Protein AF-A0A949YRK3-F1 (afdb_monomer_lite)

Radius of gyration: 33.71 Å; chains: 1; bounding box: 75×40×98 Å

Structure (mmCIF, N/CA/C/O backbone):
data_AF-A0A949YRK3-F1
#
_entry.id   AF-A0A949YRK3-F1
#
loop_
_atom_site.group_PDB
_atom_site.id
_atom_site.type_symbol
_atom_site.label_atom_id
_atom_site.label_alt_id
_atom_site.label_comp_id
_atom_site.label_asym_id
_atom_site.label_entity_id
_atom_site.label_seq_id
_atom_site.pdbx_PDB_ins_code
_atom_site.Cartn_x
_atom_site.Cartn_y
_atom_site.Cartn_z
_atom_site.occupancy
_atom_site.B_iso_or_equiv
_atom_site.auth_seq_id
_atom_site.auth_comp_id
_atom_site.auth_asym_id
_atom_site.auth_atom_id
_atom_site.pdbx_PDB_model_num
ATOM 1 N N . MET A 1 1 ? 53.673 25.428 42.072 1.00 40.00 1 MET A N 1
ATOM 2 C CA . MET A 1 1 ? 52.576 26.001 41.260 1.00 40.00 1 MET A CA 1
ATOM 3 C C . MET A 1 1 ? 51.414 25.016 41.237 1.00 40.00 1 MET A C 1
ATOM 5 O O . MET A 1 1 ? 51.476 24.011 40.547 1.00 40.00 1 MET A O 1
ATOM 9 N N . THR A 1 2 ? 50.406 25.262 42.069 1.00 39.38 2 THR A N 1
ATOM 10 C CA . THR A 1 2 ? 49.233 24.414 42.332 1.00 39.38 2 THR A CA 1
ATOM 11 C C . THR A 1 2 ? 48.053 24.840 41.446 1.00 39.38 2 THR A C 1
ATOM 13 O O . THR A 1 2 ? 47.616 25.988 41.507 1.00 39.38 2 THR A O 1
ATOM 16 N N . LYS A 1 3 ? 47.518 23.939 40.606 1.00 47.59 3 LYS A N 1
ATOM 17 C CA . LYS A 1 3 ? 46.288 24.179 39.824 1.00 47.59 3 LYS A CA 1
ATOM 18 C C . LYS A 1 3 ? 45.080 23.497 40.488 1.00 47.59 3 LYS A C 1
ATOM 20 O O . LYS A 1 3 ? 44.917 22.289 40.401 1.00 47.59 3 LYS A O 1
ATOM 25 N N . LYS A 1 4 ? 44.307 24.341 41.186 1.00 48.62 4 LYS A N 1
ATOM 26 C CA . LYS A 1 4 ? 42.841 24.391 41.418 1.00 48.62 4 LYS A CA 1
ATOM 27 C C . LYS A 1 4 ? 42.055 23.157 40.922 1.00 48.62 4 LYS A C 1
ATOM 29 O O . LYS A 1 4 ? 42.030 22.907 39.725 1.00 48.62 4 LYS A O 1
ATOM 34 N N . ILE A 1 5 ? 41.536 22.292 41.800 1.00 54.81 5 ILE A N 1
ATOM 35 C CA . ILE A 1 5 ? 40.284 22.414 42.594 1.00 54.81 5 ILE A CA 1
ATOM 36 C C . ILE A 1 5 ? 39.033 22.546 41.702 1.00 54.81 5 ILE A C 1
ATOM 38 O O . ILE A 1 5 ? 38.693 23.629 41.238 1.00 54.81 5 ILE A O 1
ATOM 42 N N . THR A 1 6 ? 38.411 21.383 41.475 1.00 50.25 6 THR A N 1
ATOM 43 C CA . THR A 1 6 ? 36.968 21.083 41.583 1.00 50.25 6 THR A CA 1
ATOM 44 C C . THR A 1 6 ? 35.949 22.177 41.237 1.00 50.25 6 THR A C 1
ATOM 46 O O . THR A 1 6 ? 35.665 23.061 42.038 1.00 50.25 6 THR A O 1
ATOM 49 N N . ILE A 1 7 ? 35.264 21.977 40.106 1.00 53.31 7 ILE A N 1
ATOM 50 C CA . ILE A 1 7 ? 33.872 22.394 39.863 1.00 53.31 7 ILE A CA 1
ATOM 51 C C . ILE A 1 7 ? 33.150 21.093 39.469 1.00 53.31 7 ILE A C 1
ATOM 53 O O . ILE A 1 7 ? 33.404 20.543 38.403 1.00 53.31 7 ILE A O 1
ATOM 57 N N . ALA A 1 8 ? 32.591 20.366 40.442 1.00 44.53 8 ALA A N 1
ATOM 58 C CA . ALA A 1 8 ? 31.158 20.371 40.764 1.00 44.53 8 ALA A CA 1
ATOM 59 C C . ALA A 1 8 ? 30.296 20.099 39.511 1.00 44.53 8 ALA A C 1
ATOM 61 O O . ALA A 1 8 ? 30.118 20.968 38.668 1.00 44.53 8 ALA A O 1
ATOM 62 N N . LEU A 1 9 ? 29.914 18.842 39.252 1.00 51.50 9 LEU A N 1
ATOM 63 C CA . LEU A 1 9 ? 28.620 18.283 39.690 1.00 51.50 9 LEU A CA 1
ATOM 64 C C . LEU A 1 9 ? 27.458 19.252 39.425 1.00 51.50 9 LEU A C 1
ATOM 66 O O . LEU A 1 9 ? 27.175 20.107 40.256 1.00 51.50 9 LEU A O 1
ATOM 70 N N . GLY A 1 10 ? 26.756 19.068 38.303 1.00 48.09 10 GLY A N 1
ATOM 71 C CA . GLY A 1 10 ? 25.415 19.637 38.139 1.00 48.09 10 GLY A CA 1
ATOM 72 C C . GLY A 1 10 ? 25.045 20.083 36.729 1.00 48.09 10 GLY A C 1
ATOM 73 O O . GLY A 1 10 ? 24.843 21.269 36.528 1.00 48.09 10 GLY A O 1
ATOM 74 N N . ALA A 1 11 ? 24.936 19.155 35.773 1.00 51.50 11 ALA A N 1
ATOM 75 C CA . ALA A 1 11 ? 24.006 19.250 34.629 1.00 51.50 11 ALA A CA 1
ATOM 76 C C . ALA A 1 11 ? 24.052 17.963 33.779 1.00 51.50 11 ALA A C 1
ATOM 78 O O . ALA A 1 11 ? 24.137 17.996 32.556 1.00 51.50 11 ALA A O 1
ATOM 79 N N . LEU A 1 12 ? 24.035 16.802 34.436 1.00 54.81 12 LEU A N 1
ATOM 80 C CA . LEU A 1 12 ? 23.856 15.509 33.783 1.00 54.81 12 LEU A CA 1
ATOM 81 C C . LEU A 1 12 ? 22.418 15.059 34.041 1.00 54.81 12 LEU A C 1
ATOM 83 O O . LEU A 1 12 ? 22.201 14.257 34.935 1.00 54.81 12 LEU A O 1
ATOM 87 N N . LEU A 1 13 ? 21.445 15.644 33.330 1.00 56.78 13 LEU A N 1
ATOM 88 C CA . LEU A 1 13 ? 20.144 15.019 33.045 1.00 56.78 13 LEU A CA 1
ATOM 89 C C . LEU A 1 13 ? 19.311 15.895 32.087 1.00 56.78 13 LEU A C 1
ATOM 91 O O . LEU A 1 13 ? 18.447 16.661 32.495 1.00 56.78 13 LEU A O 1
ATOM 95 N N . TRP A 1 14 ? 19.547 15.754 30.786 1.00 56.53 14 TRP A N 1
ATOM 96 C CA . TRP A 1 14 ? 18.479 15.901 29.790 1.00 56.53 14 TRP A CA 1
ATOM 97 C C . TRP A 1 14 ? 18.349 14.558 29.072 1.00 56.53 14 TRP A C 1
ATOM 99 O O . TRP A 1 14 ? 18.650 14.403 27.894 1.00 56.53 14 TRP A O 1
ATOM 109 N N . LEU A 1 15 ? 17.939 13.546 29.840 1.00 55.44 15 LEU A N 1
ATOM 110 C CA . LEU A 1 15 ? 17.371 12.319 29.296 1.00 55.44 15 LEU A CA 1
ATOM 111 C C . LEU A 1 15 ? 15.925 12.651 28.921 1.00 55.44 15 LEU A C 1
ATOM 113 O O . LEU A 1 15 ? 14.986 12.381 29.665 1.00 55.44 15 LEU A O 1
ATOM 117 N N . VAL A 1 16 ? 15.751 13.301 27.769 1.00 60.84 16 VAL A N 1
ATOM 118 C CA . VAL A 1 16 ? 14.456 13.287 27.091 1.00 60.84 16 VAL A CA 1
ATOM 119 C C . VAL A 1 16 ? 14.257 11.844 26.672 1.00 60.84 16 VAL A C 1
ATOM 121 O O . VAL A 1 16 ? 14.854 11.374 25.704 1.00 60.84 16 VAL A O 1
ATOM 124 N N . ALA A 1 17 ? 13.464 11.120 27.454 1.00 56.28 17 ALA A N 1
ATOM 125 C CA . ALA A 1 17 ? 12.892 9.860 27.038 1.00 56.28 17 ALA A CA 1
ATOM 126 C C . ALA A 1 17 ? 11.978 10.147 25.839 1.00 56.28 17 ALA A C 1
ATOM 128 O O . ALA A 1 17 ? 10.773 10.339 25.980 1.00 56.28 17 ALA A O 1
ATOM 129 N N . ALA A 1 18 ? 12.564 10.199 24.644 1.00 62.75 18 ALA A N 1
ATOM 130 C CA . ALA A 1 18 ? 11.842 9.953 23.413 1.00 62.75 18 ALA A CA 1
ATOM 131 C C . ALA A 1 18 ? 11.482 8.464 23.429 1.00 62.75 18 ALA A C 1
ATOM 133 O O . ALA A 1 18 ? 12.174 7.626 22.853 1.00 62.75 18 ALA A O 1
ATOM 134 N N . GLY A 1 19 ? 10.430 8.122 24.177 1.00 57.09 19 GLY A N 1
ATOM 135 C CA . GLY A 1 19 ? 9.761 6.848 23.978 1.00 57.09 19 GLY A CA 1
ATOM 136 C C . GLY A 1 19 ? 9.384 6.751 22.499 1.00 57.09 19 GLY A C 1
ATOM 137 O O . GLY A 1 19 ? 9.063 7.783 21.897 1.00 57.09 19 GLY A O 1
ATOM 138 N N . PRO A 1 20 ? 9.447 5.564 21.875 1.00 50.44 20 PRO A N 1
ATOM 139 C CA . PRO A 1 20 ? 8.904 5.419 20.541 1.00 50.44 20 PRO A CA 1
ATOM 140 C C . PRO A 1 20 ? 7.438 5.837 20.624 1.00 50.44 20 PRO A C 1
ATOM 142 O O . PRO A 1 20 ? 6.625 5.161 21.254 1.00 50.44 20 PRO A O 1
ATOM 145 N N . ALA A 1 21 ? 7.100 6.975 20.017 1.00 48.53 21 ALA A N 1
ATOM 146 C CA . ALA A 1 21 ? 5.732 7.236 19.637 1.00 48.53 21 ALA A CA 1
ATOM 147 C C . ALA A 1 21 ? 5.404 6.126 18.642 1.00 48.53 21 ALA A C 1
ATOM 149 O O . ALA A 1 21 ? 5.772 6.196 17.470 1.00 48.53 21 ALA A O 1
ATOM 150 N N . VAL A 1 22 ? 4.796 5.049 19.138 1.00 47.62 22 VAL A N 1
ATOM 151 C CA . VAL A 1 22 ? 4.113 4.082 18.295 1.00 47.62 22 VAL A CA 1
ATOM 152 C C . VAL A 1 22 ? 2.936 4.860 17.734 1.00 47.62 22 VAL A C 1
ATOM 154 O O . VAL A 1 22 ? 1.841 4.874 18.289 1.00 47.62 22 VAL A O 1
ATOM 157 N N . THR A 1 23 ? 3.187 5.596 16.658 1.00 41.12 23 THR A N 1
ATOM 158 C CA . THR A 1 23 ? 2.138 6.101 15.798 1.00 41.12 23 THR A CA 1
ATOM 159 C C . THR A 1 23 ? 1.501 4.864 15.190 1.00 41.12 23 THR A C 1
ATOM 161 O O . THR A 1 23 ? 1.922 4.346 14.158 1.00 41.12 23 THR A O 1
ATOM 164 N N . LEU A 1 24 ? 0.493 4.331 15.884 1.00 51.22 24 LEU A N 1
ATOM 165 C CA . LEU A 1 24 ? -0.495 3.470 15.268 1.00 51.22 24 LEU A CA 1
ATOM 166 C C . LEU A 1 24 ? -1.122 4.338 14.182 1.00 51.22 24 LEU A C 1
ATOM 168 O O . LEU A 1 24 ? -2.010 5.134 14.470 1.00 51.22 24 LEU A O 1
ATOM 172 N N . ALA A 1 25 ? -0.590 4.254 12.964 1.00 49.53 25 ALA A N 1
ATOM 173 C CA . ALA A 1 25 ? -1.208 4.815 11.779 1.00 49.53 25 ALA A CA 1
ATOM 174 C C . ALA A 1 25 ? -2.573 4.132 11.654 1.00 49.53 25 ALA A C 1
ATOM 176 O O . ALA A 1 25 ? -2.695 3.030 11.125 1.00 49.53 25 ALA A O 1
ATOM 177 N N . ALA A 1 26 ? -3.574 4.712 12.306 1.00 56.25 26 ALA A N 1
ATOM 178 C CA . ALA A 1 26 ? -4.913 4.182 12.325 1.00 56.25 26 ALA A CA 1
ATOM 179 C C . ALA A 1 26 ? -5.537 4.576 10.991 1.00 56.25 26 ALA A C 1
ATOM 181 O O . ALA A 1 26 ? -5.885 5.732 10.776 1.00 56.25 26 ALA A O 1
ATOM 182 N N . ASP A 1 27 ? -5.660 3.600 10.095 1.00 73.94 27 ASP A N 1
ATOM 183 C CA . ASP A 1 27 ? -6.376 3.737 8.818 1.00 73.94 27 ASP A CA 1
ATOM 184 C C . ASP A 1 27 ? -7.887 3.944 8.986 1.00 73.94 27 ASP A C 1
ATOM 186 O O . ASP A 1 27 ? -8.626 3.959 8.007 1.00 73.94 27 ASP A O 1
ATOM 190 N N . PHE A 1 28 ? -8.356 4.014 10.228 1.00 82.31 28 PHE A N 1
ATOM 191 C CA . PHE A 1 28 ? -9.754 4.083 10.597 1.00 82.31 28 PHE A CA 1
ATOM 192 C C . PHE A 1 28 ? -9.908 4.797 11.941 1.00 82.31 28 PHE A C 1
ATOM 194 O O . PHE A 1 28 ? -9.061 4.688 12.833 1.00 82.31 28 PHE A O 1
ATOM 201 N N . PHE A 1 29 ? -11.027 5.489 12.104 1.00 89.38 29 PHE A N 1
ATOM 202 C CA . PHE A 1 29 ? -11.426 6.160 13.332 1.00 89.38 29 PHE A CA 1
ATOM 203 C C . PHE A 1 29 ? -12.426 5.294 14.086 1.00 89.38 29 PHE A C 1
ATOM 205 O O . PHE A 1 29 ? -13.411 4.834 13.513 1.00 89.38 29 PHE A O 1
ATOM 212 N N . VAL A 1 30 ? -12.182 5.082 15.379 1.00 92.19 30 VAL A N 1
ATOM 213 C CA . VAL A 1 30 ? -13.027 4.259 16.252 1.00 92.19 30 VAL A CA 1
ATOM 214 C C . VAL A 1 30 ? -13.711 5.159 17.270 1.00 92.19 30 VAL A C 1
ATOM 216 O O . VAL A 1 30 ? -13.040 5.877 18.009 1.00 92.19 30 VAL A O 1
ATOM 219 N N . TYR A 1 31 ? -15.040 5.105 17.325 1.00 92.50 31 TYR A N 1
ATOM 220 C CA . TYR A 1 31 ? -15.844 5.877 18.269 1.00 92.50 31 TYR A CA 1
ATOM 221 C C . TYR A 1 31 ? -16.720 4.955 19.135 1.00 92.50 31 TYR A C 1
ATOM 223 O O . TYR A 1 31 ? -17.521 4.192 18.577 1.00 92.50 31 TYR A O 1
ATOM 231 N N . PRO A 1 32 ? -16.602 4.998 20.476 1.00 94.69 32 PRO A N 1
ATOM 232 C CA . PRO A 1 32 ? -17.427 4.195 21.379 1.00 94.69 32 PRO A CA 1
ATOM 233 C C . PRO A 1 32 ? -18.890 4.660 21.350 1.00 94.69 32 PRO A C 1
ATOM 235 O O . PRO A 1 32 ? -19.166 5.856 21.337 1.00 94.69 32 PRO A O 1
ATOM 238 N N . ARG A 1 33 ? -19.852 3.729 21.346 1.00 94.69 33 ARG A N 1
ATOM 239 C CA . ARG A 1 33 ? -21.295 4.060 21.354 1.00 94.69 33 ARG A CA 1
ATOM 240 C C . ARG A 1 33 ? -22.016 3.678 22.642 1.00 94.69 33 ARG A C 1
ATOM 242 O O . ARG A 1 33 ? -23.158 4.083 22.828 1.00 94.69 33 ARG A O 1
ATOM 249 N N . GLN A 1 34 ? -21.397 2.863 23.489 1.00 92.62 34 GLN A N 1
ATOM 250 C CA . GLN A 1 34 ? -22.056 2.216 24.628 1.00 92.62 34 GLN A CA 1
ATOM 251 C C . GLN A 1 34 ? -21.364 2.549 25.956 1.00 92.62 34 GLN A C 1
ATOM 253 O O . GLN A 1 34 ? -21.439 1.780 26.907 1.00 92.62 34 GLN A O 1
ATOM 258 N N . GLY A 1 35 ? -20.665 3.687 26.022 1.00 90.88 35 GLY A N 1
ATOM 259 C CA . GLY A 1 35 ? -19.930 4.096 27.221 1.00 90.88 35 GLY A CA 1
ATOM 260 C C . GLY A 1 35 ? -18.690 3.245 27.502 1.00 90.88 35 GLY A C 1
ATOM 261 O O . GLY A 1 35 ? -18.286 3.128 28.655 1.00 90.88 35 GLY A O 1
ATOM 262 N N . GLN A 1 36 ? -18.093 2.633 26.472 1.00 95.12 36 GLN A N 1
ATOM 263 C CA . GLN A 1 36 ? -16.842 1.892 26.629 1.00 95.12 36 GLN A CA 1
ATOM 264 C C . GLN A 1 36 ? -15.724 2.827 27.127 1.00 95.12 36 GLN A C 1
ATOM 266 O O . GLN A 1 36 ? -15.573 3.936 26.610 1.00 95.12 36 GLN A O 1
ATOM 271 N N . SER A 1 37 ? -14.940 2.384 28.118 1.00 95.94 37 SER A N 1
ATOM 272 C CA . SER A 1 37 ? -13.782 3.145 28.607 1.00 95.94 37 SER A CA 1
ATOM 273 C C . SER A 1 37 ? -12.653 3.161 27.575 1.00 95.94 37 SER A C 1
ATOM 275 O O . SER A 1 37 ? -12.624 2.337 26.655 1.00 95.94 37 SER A O 1
ATOM 277 N N . VAL A 1 38 ? -11.693 4.072 27.745 1.00 93.75 38 VAL A N 1
ATOM 278 C CA . VAL A 1 38 ? -10.509 4.155 26.876 1.00 93.75 38 VAL A CA 1
ATOM 279 C C . VAL A 1 38 ? -9.729 2.840 26.911 1.00 93.75 38 VAL A C 1
ATOM 281 O O . VAL A 1 38 ? -9.385 2.295 25.868 1.00 93.75 38 VAL A O 1
ATOM 284 N N . GLU A 1 39 ? -9.551 2.257 28.095 1.00 95.25 39 GLU A N 1
ATOM 285 C CA . GLU A 1 39 ? -8.832 0.994 28.273 1.00 95.25 39 GLU A CA 1
ATOM 286 C C . GLU A 1 39 ? -9.566 -0.172 27.599 1.00 95.25 39 GLU A C 1
ATOM 288 O O . GLU A 1 39 ? -8.933 -1.068 27.043 1.00 95.25 39 GLU A O 1
ATOM 293 N N . GLN A 1 40 ? -10.903 -0.179 27.635 1.00 95.44 40 GLN A N 1
ATOM 294 C CA . GLN A 1 40 ? -11.700 -1.171 26.912 1.00 95.44 40 GLN A CA 1
ATOM 295 C C . GLN A 1 40 ? -11.558 -0.991 25.399 1.00 95.44 40 GLN A C 1
ATOM 297 O O . GLN A 1 40 ? -11.344 -1.967 24.687 1.00 95.44 40 GLN A O 1
ATOM 302 N N . GLN A 1 41 ? -11.617 0.249 24.910 1.00 94.75 41 GLN A N 1
ATOM 303 C CA . GLN A 1 41 ? -11.439 0.561 23.495 1.00 94.75 41 GLN A CA 1
ATOM 304 C C . GLN A 1 41 ? -10.063 0.150 22.972 1.00 94.75 41 GLN A C 1
ATOM 306 O O . GLN A 1 41 ? -9.971 -0.394 21.870 1.00 94.75 41 GLN A O 1
ATOM 311 N N . GLU A 1 42 ? -9.001 0.382 23.739 1.00 93.62 42 GLU A N 1
ATOM 312 C CA . GLU A 1 42 ? -7.649 -0.032 23.369 1.00 93.62 42 GLU A CA 1
ATOM 313 C C . GLU A 1 42 ? -7.530 -1.556 23.282 1.00 93.62 42 GLU A C 1
ATOM 315 O O . GLU A 1 42 ? -7.040 -2.069 22.271 1.00 93.62 42 GLU A O 1
ATOM 320 N N . ARG A 1 43 ? -8.045 -2.285 24.285 1.00 96.06 43 ARG A N 1
ATOM 321 C CA . ARG A 1 43 ? -8.082 -3.757 24.273 1.00 96.06 43 ARG A CA 1
ATOM 322 C C . ARG A 1 43 ? -8.873 -4.295 23.085 1.00 96.06 43 ARG A C 1
ATOM 324 O O . ARG A 1 43 ? -8.354 -5.112 22.328 1.00 96.06 43 ARG A O 1
ATOM 331 N N . ASP A 1 44 ? -10.082 -3.787 22.869 1.00 96.62 44 ASP A N 1
ATOM 332 C CA . ASP A 1 44 ? -10.958 -4.223 21.779 1.00 96.62 44 ASP A CA 1
ATOM 333 C C . ASP A 1 44 ? -10.340 -3.933 20.409 1.00 96.62 44 ASP A C 1
ATOM 335 O O . ASP A 1 44 ? -10.383 -4.770 19.507 1.00 96.62 44 ASP A O 1
ATOM 339 N N . THR A 1 45 ? -9.702 -2.771 20.255 1.00 93.94 45 THR A N 1
ATOM 340 C CA . THR A 1 45 ? -8.990 -2.410 19.024 1.00 93.94 45 THR A CA 1
ATOM 341 C C . THR A 1 45 ? -7.819 -3.350 18.774 1.00 93.94 45 THR A C 1
ATOM 343 O O . THR A 1 45 ? -7.619 -3.784 17.639 1.00 93.94 45 THR A O 1
ATOM 346 N N . TRP A 1 46 ? -7.047 -3.686 19.808 1.00 94.62 46 TRP A N 1
ATOM 347 C CA . TRP A 1 46 ? -5.927 -4.612 19.680 1.00 94.62 46 TRP A CA 1
ATOM 348 C C . TRP A 1 46 ? -6.396 -6.021 19.295 1.00 94.62 46 TRP A C 1
ATOM 350 O O . TRP A 1 46 ? -5.893 -6.592 18.326 1.00 94.62 46 TRP A O 1
ATOM 360 N N . GLU A 1 47 ? -7.418 -6.544 19.974 1.00 96.75 47 GLU A N 1
ATOM 361 C CA . GLU A 1 47 ? -7.991 -7.863 19.686 1.00 96.75 47 GLU A CA 1
ATOM 362 C C . GLU A 1 47 ? -8.583 -7.935 18.274 1.00 96.75 47 GLU A C 1
ATOM 364 O O . GLU A 1 47 ? -8.328 -8.892 17.542 1.00 96.75 47 GLU A O 1
ATOM 369 N N . CYS A 1 48 ? -9.321 -6.906 17.846 1.00 96.69 48 CYS A N 1
ATOM 370 C CA . CYS A 1 48 ? -9.895 -6.865 16.503 1.00 96.69 48 CYS A CA 1
ATOM 371 C C . CYS A 1 48 ? -8.830 -6.743 15.405 1.00 96.69 48 CYS A C 1
ATOM 373 O O . CYS A 1 48 ? -9.005 -7.317 14.330 1.00 96.69 48 CYS A O 1
ATOM 375 N N . ARG A 1 49 ? -7.711 -6.051 15.660 1.00 95.12 49 ARG A N 1
ATOM 376 C CA . ARG A 1 49 ? -6.561 -6.028 14.738 1.00 95.12 49 ARG A CA 1
ATOM 377 C C . ARG A 1 49 ? -5.898 -7.395 14.635 1.00 95.12 49 ARG A C 1
ATOM 379 O O . ARG A 1 49 ? -5.644 -7.847 13.522 1.00 95.12 49 ARG A O 1
ATOM 386 N N . ALA A 1 50 ? -5.668 -8.069 15.761 1.00 95.69 50 ALA A N 1
ATOM 387 C CA . ALA A 1 50 ? -5.105 -9.417 15.773 1.00 95.69 50 ALA A CA 1
ATOM 388 C C . ALA A 1 50 ? -6.014 -10.413 15.032 1.00 95.69 50 ALA A C 1
ATOM 390 O O . ALA A 1 50 ? -5.547 -11.187 14.193 1.00 95.69 50 ALA A O 1
ATOM 391 N N . TRP A 1 51 ? -7.325 -10.339 15.275 1.00 97.12 51 TRP A N 1
ATOM 392 C CA . TRP A 1 51 ? -8.319 -11.141 14.567 1.00 97.12 51 TRP A CA 1
ATOM 393 C C . TRP A 1 51 ? -8.332 -10.857 13.061 1.00 97.12 51 TRP A C 1
ATOM 395 O O . TRP A 1 51 ? -8.336 -11.798 12.263 1.00 97.12 51 TRP A O 1
ATOM 405 N N . ALA A 1 52 ? -8.289 -9.584 12.657 1.00 96.69 52 ALA A N 1
ATOM 406 C CA . ALA A 1 52 ? -8.244 -9.199 11.250 1.00 96.69 52 ALA A CA 1
ATOM 407 C C . ALA A 1 52 ? -6.986 -9.737 10.561 1.00 96.69 52 ALA A C 1
ATOM 409 O O . ALA A 1 52 ? -7.100 -10.327 9.492 1.00 96.69 52 ALA A O 1
ATOM 410 N N . THR A 1 53 ? -5.816 -9.625 11.195 1.00 95.62 53 THR A N 1
ATOM 411 C CA . THR A 1 53 ? -4.559 -10.177 10.670 1.00 95.62 53 THR A CA 1
ATOM 412 C C . THR A 1 53 ? -4.637 -11.692 10.487 1.00 95.62 53 THR A C 1
ATOM 414 O O . THR A 1 53 ? -4.252 -12.203 9.437 1.00 95.62 53 THR A O 1
ATOM 417 N N . ASN A 1 54 ? -5.182 -12.419 11.466 1.00 96.19 54 ASN A N 1
ATOM 418 C CA . ASN A 1 54 ? -5.360 -13.868 11.363 1.00 96.19 54 ASN A CA 1
ATOM 419 C C . ASN A 1 54 ? -6.362 -14.263 10.263 1.00 96.19 54 ASN A C 1
ATOM 421 O O . ASN A 1 54 ? -6.184 -15.272 9.590 1.00 96.19 54 ASN A O 1
ATOM 425 N N . THR A 1 55 ? -7.408 -13.459 10.064 1.00 95.88 55 THR A N 1
ATOM 426 C CA . THR A 1 55 ? -8.481 -13.749 9.102 1.00 95.88 55 THR A CA 1
ATOM 427 C C . THR A 1 55 ? -8.077 -13.421 7.666 1.00 95.88 55 THR A C 1
ATOM 429 O O . THR A 1 55 ? -8.423 -14.158 6.747 1.00 95.88 55 THR A O 1
ATOM 432 N N . THR A 1 56 ? -7.356 -12.319 7.446 1.00 95.31 56 THR A N 1
ATOM 433 C CA . THR A 1 56 ? -6.959 -11.882 6.099 1.00 95.31 56 THR A CA 1
ATOM 434 C C . THR A 1 56 ? -5.577 -12.374 5.685 1.00 95.31 56 THR A C 1
ATOM 436 O O . THR A 1 56 ? -5.238 -12.297 4.507 1.00 95.31 56 THR A O 1
ATOM 439 N N . GLY A 1 57 ? -4.757 -12.841 6.631 1.00 94.19 57 GLY A N 1
ATOM 440 C CA . GLY A 1 57 ? -3.351 -13.170 6.389 1.00 94.19 57 GLY A CA 1
ATOM 441 C C . GLY A 1 57 ? -2.474 -11.948 6.084 1.00 94.19 57 GLY A C 1
ATOM 442 O O . GLY A 1 57 ? -1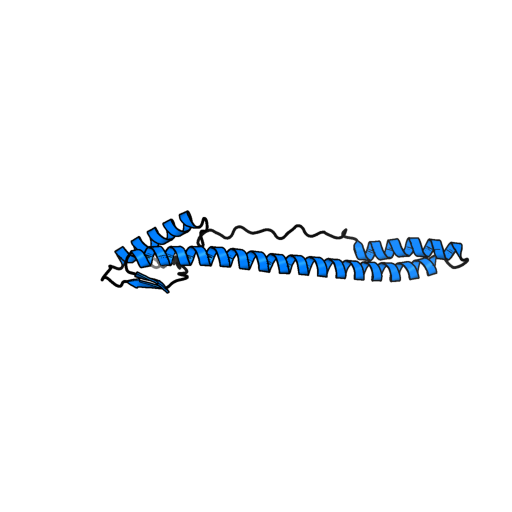.325 -12.108 5.670 1.00 94.19 57 GLY A O 1
ATOM 443 N N . PHE A 1 58 ? -2.997 -10.731 6.269 1.00 92.00 58 PHE A N 1
ATOM 444 C CA . PHE A 1 58 ? -2.303 -9.473 6.013 1.00 92.00 58 PHE A CA 1
ATOM 445 C C . PHE A 1 58 ? -2.080 -8.705 7.316 1.00 92.00 58 PHE A C 1
ATOM 447 O O . PHE A 1 58 ? -3.021 -8.470 8.067 1.00 92.00 58 PHE A O 1
ATOM 454 N N . ASP A 1 59 ? -0.842 -8.270 7.551 1.00 91.25 59 ASP A N 1
ATOM 455 C CA . ASP A 1 59 ? -0.472 -7.407 8.672 1.00 91.25 59 ASP A CA 1
ATOM 456 C C . ASP A 1 59 ? 0.065 -6.065 8.141 1.00 91.25 59 ASP A C 1
ATOM 458 O O . ASP A 1 59 ? 1.157 -6.040 7.564 1.00 91.25 59 ASP A O 1
ATOM 462 N N . PRO A 1 60 ? -0.656 -4.941 8.322 1.00 87.44 60 PRO A N 1
ATOM 463 C CA . PRO A 1 60 ? -0.179 -3.626 7.896 1.00 87.44 60 PRO A CA 1
ATOM 464 C C . PRO A 1 60 ? 1.007 -3.109 8.722 1.00 87.44 60 PRO A C 1
ATOM 466 O O . PRO A 1 60 ? 1.701 -2.203 8.262 1.00 87.44 60 PRO A O 1
ATOM 469 N N . ALA A 1 61 ? 1.239 -3.647 9.925 1.00 84.69 61 ALA A N 1
ATOM 470 C CA . ALA A 1 61 ? 2.369 -3.287 10.779 1.00 84.69 61 ALA A CA 1
ATOM 471 C C . ALA A 1 61 ? 3.629 -4.114 10.471 1.00 84.69 61 ALA A C 1
ATOM 473 O O . ALA A 1 61 ? 4.726 -3.762 10.918 1.00 84.69 61 ALA A O 1
ATOM 474 N N . ALA A 1 62 ? 3.504 -5.191 9.688 1.00 81.69 62 ALA A N 1
ATOM 475 C CA . ALA A 1 62 ? 4.655 -5.956 9.243 1.00 81.69 62 ALA A CA 1
ATOM 476 C C . ALA A 1 62 ? 5.553 -5.084 8.357 1.00 81.69 62 ALA A C 1
ATOM 478 O O . ALA A 1 62 ? 5.087 -4.363 7.472 1.00 81.69 62 ALA A O 1
ATOM 479 N N . ARG A 1 63 ? 6.873 -5.179 8.565 1.00 72.38 63 ARG A N 1
ATOM 480 C CA . ARG A 1 63 ? 7.831 -4.498 7.687 1.00 72.38 63 ARG A CA 1
ATOM 481 C C . ARG A 1 63 ? 7.580 -4.948 6.244 1.00 72.38 63 ARG A C 1
ATOM 483 O O . ARG A 1 63 ? 7.588 -6.163 6.012 1.00 72.38 63 ARG A O 1
ATOM 490 N N . PRO A 1 64 ? 7.389 -4.017 5.288 1.00 65.38 64 PRO A N 1
ATOM 491 C CA . PRO A 1 64 ? 7.209 -4.376 3.892 1.00 65.38 64 PRO A CA 1
ATOM 492 C C . PRO A 1 64 ? 8.362 -5.281 3.466 1.00 65.38 64 PRO A C 1
ATOM 494 O O . PRO A 1 64 ? 9.532 -4.902 3.565 1.00 65.38 64 PRO A O 1
ATOM 497 N N . ARG A 1 65 ? 8.049 -6.504 3.032 1.00 60.41 65 ARG A N 1
ATOM 498 C CA . ARG A 1 65 ? 9.052 -7.327 2.361 1.00 60.41 65 ARG A CA 1
ATOM 499 C C . ARG A 1 65 ? 9.380 -6.613 1.061 1.00 60.41 65 ARG A C 1
ATOM 501 O O . ARG A 1 65 ? 8.466 -6.277 0.313 1.00 60.41 65 ARG A O 1
ATOM 508 N N . ALA A 1 66 ? 10.663 -6.352 0.820 1.00 59.62 66 ALA A N 1
ATOM 509 C CA . ALA A 1 66 ? 11.106 -5.785 -0.442 1.00 59.62 66 ALA A CA 1
ATOM 510 C C . ALA A 1 66 ? 10.697 -6.752 -1.556 1.00 59.62 66 ALA A C 1
ATOM 512 O O . ALA A 1 66 ? 11.298 -7.813 -1.728 1.00 59.62 66 ALA A O 1
ATOM 513 N N . VAL A 1 67 ? 9.627 -6.418 -2.273 1.00 62.19 67 VAL A N 1
ATOM 514 C CA . VAL A 1 67 ? 9.259 -7.163 -3.467 1.00 62.19 67 VAL A CA 1
ATOM 515 C C . VAL A 1 67 ? 10.320 -6.795 -4.497 1.00 62.19 67 VAL A C 1
ATOM 517 O O . VAL A 1 67 ? 10.560 -5.618 -4.761 1.00 62.19 67 VAL A O 1
ATOM 520 N N . THR A 1 68 ? 11.061 -7.786 -4.984 1.00 62.91 68 THR A N 1
ATOM 521 C CA . THR A 1 68 ? 12.129 -7.523 -5.953 1.00 62.91 68 THR A CA 1
ATOM 522 C C . THR A 1 68 ? 11.479 -7.392 -7.330 1.00 62.91 68 THR A C 1
ATOM 524 O O . THR A 1 68 ? 10.664 -8.254 -7.675 1.00 62.91 68 THR A O 1
ATOM 527 N N . PRO A 1 69 ? 11.785 -6.342 -8.112 1.00 64.62 69 PRO A N 1
ATOM 528 C CA . PRO A 1 69 ? 11.290 -6.241 -9.480 1.00 64.62 69 PRO A CA 1
ATOM 529 C C . PRO A 1 69 ? 11.754 -7.450 -10.313 1.00 64.62 69 PRO A C 1
ATOM 531 O O . PRO A 1 69 ? 12.779 -8.062 -9.988 1.00 64.62 69 PRO A O 1
ATOM 534 N N . PRO A 1 70 ? 11.016 -7.824 -11.376 1.00 64.56 70 PRO A N 1
ATOM 535 C CA . PRO A 1 70 ? 11.387 -8.940 -12.237 1.00 64.56 70 PRO A CA 1
ATOM 536 C C . PRO A 1 70 ? 12.800 -8.741 -12.813 1.00 64.56 70 PRO A C 1
ATOM 538 O O . PRO A 1 70 ? 13.231 -7.601 -13.017 1.00 64.56 70 PRO A O 1
ATOM 541 N N . PRO A 1 71 ? 13.545 -9.834 -13.072 1.00 60.59 71 PRO A N 1
ATOM 542 C CA . PRO A 1 71 ? 14.921 -9.747 -13.540 1.00 60.59 71 PRO A CA 1
ATOM 543 C C . PRO A 1 71 ? 14.992 -8.971 -14.857 1.00 60.59 71 PRO A C 1
ATOM 545 O O . PRO A 1 71 ? 14.375 -9.334 -15.857 1.00 60.59 71 PRO A O 1
ATOM 548 N N . ILE A 1 72 ? 15.774 -7.894 -14.845 1.00 60.66 72 ILE A N 1
ATOM 549 C CA . ILE A 1 72 ? 16.021 -7.053 -16.014 1.00 60.66 72 ILE A CA 1
ATOM 550 C C . ILE A 1 72 ? 16.826 -7.876 -17.022 1.00 60.66 72 ILE A C 1
ATOM 552 O O . ILE A 1 72 ? 17.914 -8.358 -16.693 1.00 60.66 72 ILE A O 1
ATOM 556 N N . GLN A 1 73 ? 16.337 -8.020 -18.254 1.00 58.66 73 GLN A N 1
ATOM 557 C CA . GLN A 1 73 ? 17.141 -8.592 -19.333 1.00 58.66 73 GLN A CA 1
ATOM 558 C C . GLN A 1 73 ? 18.247 -7.586 -19.667 1.00 58.66 73 GLN A C 1
ATOM 560 O O . GLN A 1 73 ? 18.028 -6.610 -20.387 1.00 58.66 73 GLN A O 1
ATOM 565 N N . GLN A 1 74 ? 19.429 -7.773 -19.077 1.00 54.19 74 GLN A N 1
ATOM 566 C C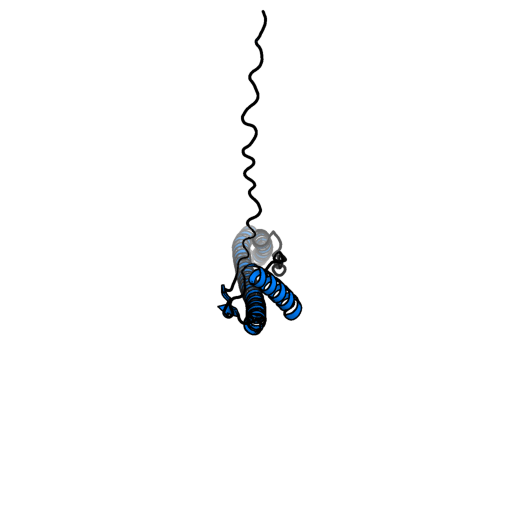A . GLN A 1 74 ? 20.580 -6.915 -19.330 1.00 54.19 74 GLN A CA 1
ATOM 567 C C . GLN A 1 74 ? 21.088 -7.184 -20.746 1.00 54.19 74 GLN A C 1
ATOM 569 O O . GLN A 1 74 ? 21.560 -8.279 -21.052 1.00 54.19 74 GLN A O 1
ATOM 574 N N . ALA A 1 75 ? 21.020 -6.174 -21.614 1.00 55.19 75 ALA A N 1
ATOM 575 C CA . ALA A 1 75 ? 21.802 -6.188 -22.841 1.00 55.19 75 ALA A CA 1
ATOM 576 C C . ALA A 1 75 ? 23.287 -6.362 -22.469 1.00 55.19 75 ALA A C 1
ATOM 578 O O . ALA A 1 75 ? 23.741 -5.710 -21.52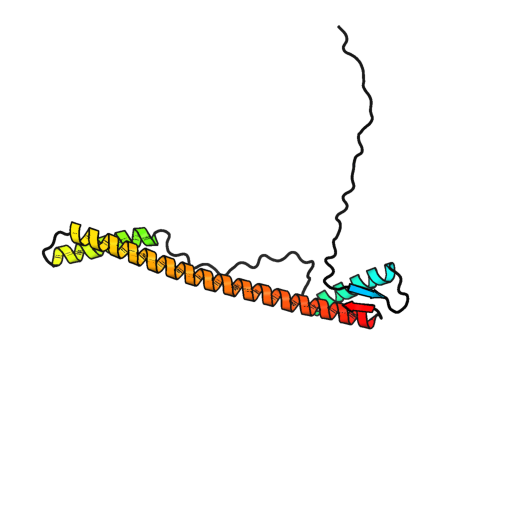0 1.00 55.19 75 ALA A O 1
ATOM 579 N N . PRO A 1 76 ? 24.065 -7.183 -23.196 1.00 54.78 76 PRO A N 1
ATOM 580 C CA . PRO A 1 76 ? 25.501 -7.288 -22.974 1.00 54.78 76 PRO A CA 1
ATOM 581 C C . PRO A 1 76 ? 26.131 -5.890 -22.914 1.00 54.78 76 PRO A C 1
ATOM 583 O O . PRO A 1 76 ? 25.815 -5.031 -23.743 1.00 54.78 76 PRO A O 1
ATOM 586 N N . ARG A 1 77 ? 27.029 -5.663 -21.944 1.00 52.97 77 ARG A N 1
ATOM 587 C CA . ARG A 1 77 ? 27.659 -4.364 -21.606 1.00 52.97 77 ARG A CA 1
ATOM 588 C C . ARG A 1 77 ? 28.377 -3.633 -22.763 1.00 52.97 77 ARG A C 1
ATOM 590 O O . ARG A 1 77 ? 28.908 -2.551 -22.546 1.00 52.97 77 ARG A O 1
ATOM 597 N N . GLY A 1 78 ? 28.363 -4.161 -23.986 1.00 58.31 78 GLY A N 1
ATOM 598 C CA . GLY A 1 78 ? 28.980 -3.575 -25.175 1.00 58.31 78 GLY A CA 1
ATOM 599 C C . GLY A 1 78 ? 28.028 -2.989 -26.227 1.00 58.31 78 GLY A C 1
ATOM 600 O O . GLY A 1 78 ? 28.522 -2.478 -27.217 1.00 58.31 78 GLY A O 1
ATOM 601 N N . GLY A 1 79 ? 26.698 -3.005 -26.066 1.00 59.56 79 GLY A N 1
ATOM 602 C CA . GLY A 1 79 ? 25.723 -2.830 -27.170 1.00 59.56 79 GLY A CA 1
ATOM 603 C C . GLY A 1 79 ? 25.976 -1.747 -28.246 1.00 59.56 79 GLY A C 1
ATOM 604 O O . GLY A 1 79 ? 25.770 -2.022 -29.425 1.00 59.56 79 GLY A O 1
ATOM 605 N N . ALA A 1 80 ? 26.458 -0.549 -27.890 1.00 60.31 80 ALA A N 1
ATOM 606 C CA . ALA A 1 80 ? 26.772 0.500 -28.876 1.00 60.31 80 ALA A CA 1
ATOM 607 C C . ALA A 1 80 ? 28.166 0.332 -29.521 1.00 60.31 80 ALA A C 1
ATOM 609 O O . ALA A 1 80 ? 28.310 0.497 -30.729 1.00 60.31 80 ALA A O 1
ATOM 610 N N . LEU A 1 81 ? 29.178 -0.056 -28.734 1.00 59.91 81 LEU A N 1
ATOM 611 C CA . LEU A 1 81 ? 30.550 -0.312 -29.200 1.00 59.91 81 LEU A CA 1
ATOM 612 C C . LEU A 1 81 ? 30.657 -1.631 -29.975 1.00 59.91 81 LEU A C 1
ATOM 614 O O . LEU A 1 81 ? 31.291 -1.678 -31.019 1.00 59.91 81 LEU A O 1
ATOM 618 N N . THR A 1 82 ? 29.992 -2.688 -29.509 1.00 63.69 82 THR A N 1
ATOM 619 C CA . THR A 1 82 ? 29.836 -3.972 -30.205 1.00 63.69 82 THR A CA 1
ATOM 620 C C . THR A 1 82 ? 28.983 -3.817 -31.463 1.00 63.69 82 THR A C 1
ATOM 622 O O . THR A 1 82 ? 29.285 -4.447 -32.469 1.00 63.69 82 THR A O 1
ATOM 625 N N . GLY A 1 83 ? 27.962 -2.949 -31.446 1.00 60.38 83 GLY A N 1
ATOM 626 C CA . GLY A 1 83 ? 27.182 -2.602 -32.637 1.00 60.38 83 GLY A CA 1
ATOM 627 C C . GLY A 1 83 ? 28.022 -1.878 -33.691 1.00 60.38 83 GLY A C 1
ATOM 628 O O . GLY A 1 83 ? 27.989 -2.252 -34.860 1.00 60.38 83 GLY A O 1
ATOM 629 N N . ALA A 1 84 ? 28.840 -0.905 -33.275 1.00 65.62 84 ALA A N 1
ATOM 630 C CA . ALA A 1 84 ? 29.760 -0.196 -34.161 1.00 65.62 84 ALA A CA 1
ATOM 631 C C . ALA A 1 84 ? 30.899 -1.097 -34.672 1.00 65.62 84 ALA A C 1
ATOM 633 O O . ALA A 1 84 ? 31.151 -1.147 -35.869 1.00 65.62 84 ALA A O 1
ATOM 634 N N . ALA A 1 85 ? 31.557 -1.867 -33.803 1.00 64.69 85 ALA A N 1
ATOM 635 C CA . ALA A 1 85 ? 32.637 -2.775 -34.198 1.00 64.69 85 ALA A CA 1
ATOM 636 C C . ALA A 1 85 ? 32.133 -3.927 -35.088 1.00 64.69 85 ALA A C 1
ATOM 638 O O . ALA A 1 85 ? 32.750 -4.240 -36.105 1.00 64.69 85 ALA A O 1
ATOM 639 N N . GLY A 1 86 ? 30.982 -4.518 -34.752 1.00 65.50 86 GLY A N 1
ATOM 640 C CA . GLY A 1 86 ? 30.332 -5.545 -35.568 1.00 65.50 86 GLY A CA 1
ATOM 641 C C . GLY A 1 86 ? 29.857 -5.006 -36.919 1.00 65.50 86 GLY A C 1
ATOM 642 O O . GLY A 1 86 ? 30.063 -5.649 -37.946 1.00 65.50 86 GLY A O 1
ATOM 643 N N . GLY A 1 87 ? 29.296 -3.793 -36.946 1.00 59.62 87 GLY A N 1
ATOM 644 C CA . GLY A 1 87 ? 28.921 -3.110 -38.183 1.00 59.62 87 GLY A CA 1
ATOM 645 C C . GLY A 1 87 ? 30.128 -2.745 -39.052 1.00 59.62 87 GLY A C 1
ATOM 646 O O . GLY A 1 87 ? 30.068 -2.903 -40.269 1.00 59.62 87 GLY A O 1
ATOM 647 N N . ALA A 1 88 ? 31.247 -2.335 -38.447 1.00 64.44 88 ALA A N 1
ATOM 648 C CA . ALA A 1 88 ? 32.491 -2.024 -39.150 1.00 64.44 88 ALA A CA 1
ATOM 649 C C . ALA A 1 88 ? 33.102 -3.258 -39.824 1.00 64.44 88 ALA A C 1
ATOM 651 O O . ALA A 1 88 ? 33.508 -3.184 -40.981 1.00 64.44 88 ALA A O 1
ATOM 652 N N . GLY A 1 89 ? 33.124 -4.400 -39.130 1.00 60.03 89 GLY A N 1
ATOM 653 C CA . GLY A 1 89 ? 33.614 -5.660 -39.694 1.00 60.03 89 GLY A CA 1
ATOM 654 C C . GLY A 1 89 ? 32.777 -6.133 -40.887 1.00 60.03 89 GLY A C 1
ATOM 655 O O . GLY A 1 89 ? 33.327 -6.472 -41.934 1.00 60.0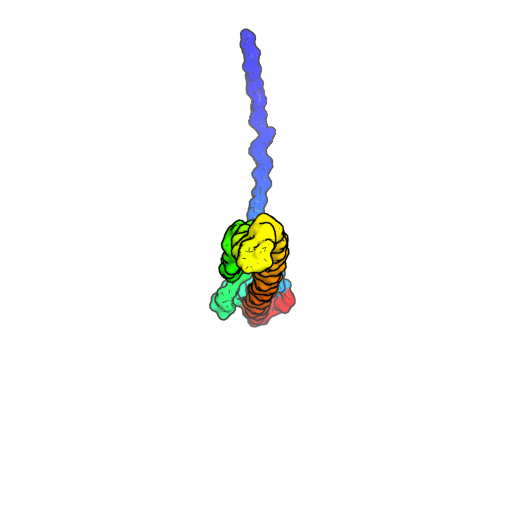3 89 GLY A O 1
ATOM 656 N N . LEU A 1 90 ? 31.445 -6.080 -40.767 1.00 61.00 90 LEU A N 1
ATOM 657 C CA . LEU A 1 90 ? 30.528 -6.452 -41.852 1.00 61.00 90 LEU A CA 1
ATOM 658 C C . LEU A 1 90 ? 30.595 -5.472 -43.041 1.00 61.00 90 LEU A C 1
ATOM 660 O O . LEU A 1 90 ? 30.589 -5.897 -44.197 1.00 61.00 90 LEU A O 1
ATOM 664 N N . GLY A 1 91 ? 30.714 -4.168 -42.777 1.00 54.38 91 GLY A N 1
ATOM 665 C CA . GLY A 1 91 ? 30.847 -3.137 -43.811 1.00 54.38 91 GLY A CA 1
ATOM 666 C C . GLY A 1 91 ? 32.199 -3.157 -44.535 1.00 54.38 91 GLY A C 1
ATOM 667 O O . GLY A 1 91 ? 32.260 -2.861 -45.730 1.00 54.38 91 GLY A O 1
ATOM 668 N N . ALA A 1 92 ? 33.278 -3.550 -43.850 1.00 60.31 92 ALA A N 1
ATOM 669 C CA . ALA A 1 92 ? 34.604 -3.723 -44.446 1.00 60.31 92 ALA A CA 1
ATOM 670 C C . ALA A 1 92 ? 34.636 -4.888 -45.446 1.00 60.31 92 ALA A C 1
ATOM 672 O O . ALA A 1 92 ? 35.205 -4.749 -46.530 1.00 60.31 92 ALA A O 1
ATOM 673 N N . GLY A 1 93 ? 33.986 -6.006 -45.093 1.00 56.47 93 GLY A N 1
ATOM 674 C CA . GLY A 1 93 ? 33.868 -7.180 -45.956 1.00 56.47 93 GLY A CA 1
ATOM 675 C C . GLY A 1 93 ? 33.147 -6.855 -47.261 1.00 56.47 93 GLY A C 1
ATOM 676 O O . GLY A 1 93 ? 33.689 -7.100 -48.331 1.00 56.47 93 GLY A O 1
ATOM 677 N N . LEU A 1 94 ? 31.977 -6.212 -47.195 1.00 52.25 94 LEU A N 1
ATOM 678 C CA . LEU A 1 94 ? 31.209 -5.834 -48.390 1.00 52.25 94 LEU A CA 1
ATOM 679 C C . LEU A 1 94 ? 31.935 -4.812 -49.279 1.00 52.25 94 LEU A C 1
ATOM 681 O O . LEU A 1 94 ? 31.904 -4.946 -50.499 1.00 52.25 94 LEU A O 1
ATOM 685 N N . GLY A 1 95 ? 32.643 -3.842 -48.689 1.00 48.44 95 GLY A N 1
ATOM 686 C CA . GLY A 1 95 ? 33.394 -2.835 -49.445 1.00 48.44 95 GLY A CA 1
ATOM 687 C C . GLY A 1 95 ? 34.538 -3.414 -50.282 1.00 48.44 95 GLY A C 1
ATOM 688 O O . GLY A 1 95 ? 34.763 -2.943 -51.394 1.00 48.44 95 GLY A O 1
ATOM 689 N N . ALA A 1 96 ? 35.218 -4.456 -49.791 1.00 53.00 96 ALA A N 1
ATOM 690 C CA . ALA A 1 96 ? 36.293 -5.128 -50.524 1.00 53.00 96 ALA A CA 1
ATOM 691 C C . ALA A 1 96 ? 35.774 -6.013 -51.673 1.00 53.00 96 ALA A C 1
ATOM 693 O O . ALA A 1 96 ? 36.439 -6.139 -52.699 1.00 53.00 96 ALA A O 1
ATOM 694 N N . ILE A 1 97 ? 34.576 -6.592 -51.529 1.00 52.78 97 ILE A N 1
ATOM 695 C CA . ILE A 1 97 ? 33.982 -7.485 -52.539 1.00 52.78 97 ILE A CA 1
ATOM 696 C C . ILE A 1 97 ? 33.431 -6.681 -53.732 1.00 52.78 97 ILE A C 1
ATOM 698 O O . ILE A 1 97 ? 33.443 -7.164 -54.860 1.00 52.78 97 ILE A O 1
ATOM 702 N N . THR A 1 98 ? 33.003 -5.431 -53.521 1.00 55.62 98 THR A N 1
ATOM 703 C CA . THR A 1 98 ? 32.475 -4.552 -54.583 1.00 55.62 98 THR A CA 1
ATOM 704 C C . THR A 1 98 ? 33.526 -3.616 -55.202 1.00 55.62 98 THR A C 1
ATOM 706 O O . THR A 1 98 ? 33.160 -2.639 -55.851 1.00 55.62 98 THR A O 1
ATOM 709 N N . GLY A 1 99 ? 34.826 -3.865 -54.989 1.00 54.69 99 GLY A N 1
ATOM 710 C CA . GLY A 1 99 ? 35.920 -3.056 -55.555 1.00 54.69 99 GLY A CA 1
ATOM 711 C C . GLY A 1 99 ? 36.142 -1.684 -54.893 1.00 54.69 99 GLY A C 1
ATOM 712 O O . GLY A 1 99 ? 36.774 -0.813 -55.486 1.00 54.69 99 GLY A O 1
ATOM 713 N N . GLY A 1 100 ? 35.619 -1.463 -53.683 1.00 60.28 100 GLY A N 1
ATOM 714 C CA . GLY A 1 100 ? 35.789 -0.233 -52.906 1.00 60.28 100 GLY A CA 1
ATOM 715 C C . GLY A 1 100 ? 36.833 -0.347 -51.784 1.00 60.28 100 GLY A C 1
ATOM 716 O O . GLY A 1 100 ? 37.288 -1.425 -51.412 1.00 60.28 100 GLY A O 1
ATOM 717 N N . ASN A 1 101 ? 37.207 0.790 -51.188 1.00 66.06 101 ASN A N 1
ATOM 718 C CA . ASN A 1 101 ? 38.152 0.811 -50.067 1.00 66.06 101 ASN A CA 1
ATOM 719 C C . ASN A 1 101 ? 37.511 0.220 -48.801 1.00 66.06 101 ASN A C 1
ATOM 721 O O . ASN A 1 101 ? 36.568 0.802 -48.255 1.00 66.06 101 ASN A O 1
ATOM 725 N N . ALA A 1 102 ? 38.082 -0.871 -48.282 1.00 65.12 102 ALA A N 1
ATOM 726 C CA . ALA A 1 102 ? 37.632 -1.546 -47.060 1.00 65.12 102 ALA A CA 1
ATOM 727 C C . ALA A 1 102 ? 37.461 -0.582 -45.868 1.00 65.12 102 ALA A C 1
ATOM 729 O O . ALA A 1 102 ? 36.485 -0.681 -45.130 1.00 65.12 102 ALA A O 1
ATOM 730 N N . GLY A 1 103 ? 38.339 0.420 -45.725 1.00 65.31 103 GLY A N 1
ATOM 731 C CA . GLY A 1 103 ? 38.236 1.440 -44.673 1.00 65.31 103 GLY A CA 1
ATOM 732 C C . GLY A 1 103 ? 36.998 2.342 -44.780 1.00 65.31 103 GLY A C 1
ATOM 733 O O . GLY A 1 103 ? 36.448 2.757 -43.762 1.00 65.31 103 GLY A O 1
ATOM 734 N N . ARG A 1 104 ? 36.503 2.608 -45.997 1.00 70.81 104 ARG A N 1
ATOM 735 C CA . ARG A 1 104 ? 35.293 3.420 -46.217 1.00 70.81 104 ARG A CA 1
ATOM 736 C C . A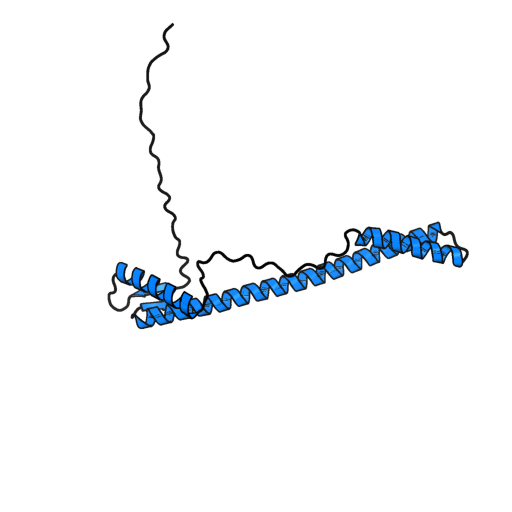RG A 1 104 ? 34.030 2.619 -45.891 1.00 70.81 104 ARG A C 1
ATOM 738 O O . ARG A 1 104 ? 33.140 3.144 -45.230 1.00 70.81 104 ARG A O 1
ATOM 745 N N . GLY A 1 105 ? 33.990 1.341 -46.282 1.00 60.97 105 GLY A N 1
ATOM 746 C CA . GLY A 1 105 ? 32.925 0.403 -45.903 1.00 60.97 105 GLY A CA 1
ATOM 747 C C . GLY A 1 105 ? 32.891 0.125 -44.396 1.00 60.97 105 GLY A C 1
ATOM 748 O O . GLY A 1 105 ? 31.818 0.103 -43.796 1.00 60.97 105 GLY A O 1
ATOM 749 N N . ALA A 1 106 ? 34.064 0.028 -43.763 1.00 67.44 106 ALA A N 1
ATOM 750 C CA . ALA A 1 106 ? 34.198 -0.097 -42.315 1.00 67.44 106 ALA A CA 1
ATOM 751 C C . ALA A 1 106 ? 33.648 1.128 -41.574 1.00 67.44 106 ALA A C 1
ATOM 753 O O . ALA A 1 106 ? 32.871 0.979 -40.636 1.00 67.44 106 ALA A O 1
ATOM 754 N N . ALA A 1 107 ? 34.001 2.343 -42.005 1.00 70.88 107 ALA A N 1
ATOM 755 C CA . ALA A 1 107 ? 33.510 3.572 -41.382 1.00 70.88 107 ALA A CA 1
ATOM 756 C C . ALA A 1 107 ? 31.980 3.713 -41.494 1.00 70.88 107 ALA A C 1
ATOM 758 O O . ALA A 1 107 ? 31.317 4.040 -40.510 1.00 70.88 107 ALA A O 1
ATOM 759 N N . ILE A 1 108 ? 31.407 3.408 -42.666 1.00 68.81 108 ILE A N 1
ATOM 760 C CA . ILE A 1 108 ? 29.951 3.433 -42.888 1.00 68.81 108 ILE A CA 1
ATOM 761 C C . ILE A 1 108 ? 29.250 2.388 -42.009 1.00 68.81 108 ILE A C 1
ATOM 763 O O . ILE A 1 108 ? 28.271 2.701 -41.329 1.00 68.81 108 ILE A O 1
ATOM 767 N N . GLY A 1 109 ? 29.779 1.163 -41.969 1.00 62.75 109 GLY A N 1
ATOM 768 C CA . GLY A 1 109 ? 29.268 0.094 -41.119 1.00 62.75 109 GLY A CA 1
ATOM 769 C C . GLY A 1 109 ? 29.384 0.402 -39.622 1.00 62.75 109 GLY A C 1
ATOM 770 O O . GLY A 1 109 ? 28.481 0.059 -38.862 1.00 62.75 109 GLY A O 1
ATOM 771 N N . ALA A 1 110 ? 30.435 1.108 -39.194 1.00 71.50 110 ALA A N 1
ATOM 772 C CA . ALA A 1 110 ? 30.624 1.517 -37.804 1.00 71.50 110 ALA A CA 1
ATOM 773 C C . ALA A 1 110 ? 29.570 2.527 -37.343 1.00 71.50 110 ALA A C 1
ATOM 775 O O . ALA A 1 110 ? 28.969 2.362 -36.281 1.00 71.50 110 ALA A O 1
ATOM 776 N N . VAL A 1 111 ? 29.313 3.555 -38.157 1.00 72.12 111 VAL A N 1
ATOM 777 C CA . VAL A 1 111 ? 28.298 4.574 -37.860 1.00 72.12 111 VAL A CA 1
ATOM 778 C C . VAL A 1 111 ? 26.900 3.954 -37.891 1.00 72.12 111 VAL A C 1
ATOM 780 O O . VAL A 1 111 ? 26.132 4.122 -36.943 1.00 72.12 111 VAL A O 1
ATOM 783 N N . GLY A 1 112 ? 26.585 3.173 -38.930 1.00 73.00 112 GLY A N 1
ATOM 784 C CA . GLY A 1 112 ? 25.291 2.497 -39.055 1.00 73.00 112 GLY A CA 1
ATOM 785 C C . GLY A 1 112 ? 25.037 1.485 -37.933 1.00 73.00 112 GLY A C 1
ATOM 786 O O . GLY A 1 112 ? 23.975 1.493 -37.312 1.00 73.00 112 GLY A O 1
ATOM 787 N N . GLY A 1 113 ? 26.031 0.657 -37.609 1.00 70.00 113 GLY A N 1
ATOM 788 C CA . GLY A 1 113 ? 25.958 -0.321 -36.525 1.00 70.00 113 GLY A CA 1
ATOM 789 C C . GLY A 1 113 ? 25.882 0.315 -35.133 1.00 70.00 113 GLY A C 1
ATOM 790 O O . GLY A 1 113 ? 25.162 -0.187 -34.268 1.00 70.00 113 GLY A O 1
ATOM 791 N N . GLY A 1 114 ? 26.555 1.451 -34.919 1.00 77.88 114 GLY A N 1
ATOM 792 C CA . GLY A 1 114 ? 26.464 2.227 -33.681 1.00 77.88 114 GLY A CA 1
ATOM 793 C C . GLY A 1 114 ? 25.071 2.820 -33.456 1.00 77.88 114 GLY A C 1
ATOM 794 O O . GLY A 1 114 ? 24.524 2.709 -32.357 1.00 77.88 114 GLY A O 1
ATOM 795 N N . LEU A 1 115 ? 24.456 3.382 -34.503 1.00 80.69 115 LEU A N 1
ATOM 796 C CA . LEU A 1 115 ? 23.097 3.933 -34.445 1.00 80.69 115 LEU A CA 1
ATOM 797 C C . LEU A 1 115 ? 22.038 2.839 -34.255 1.00 80.69 115 LEU A C 1
ATOM 799 O O . LEU A 1 115 ? 21.177 2.972 -33.388 1.00 80.69 115 LEU A O 1
ATOM 803 N N . LEU A 1 116 ? 22.126 1.729 -34.994 1.00 81.12 116 LEU A N 1
ATOM 804 C CA . LEU A 1 116 ? 21.220 0.585 -34.821 1.00 81.12 116 LEU A CA 1
ATOM 805 C C . LEU A 1 116 ? 21.356 -0.047 -33.426 1.00 81.12 116 LEU A C 1
ATOM 807 O O . LEU A 1 116 ? 20.352 -0.387 -32.796 1.00 81.12 116 LEU A O 1
ATOM 811 N N . GLY A 1 117 ? 22.583 -0.154 -32.909 1.00 78.75 117 GLY A N 1
ATOM 812 C CA . GLY A 1 117 ? 22.843 -0.581 -31.534 1.00 78.75 117 GLY A CA 1
ATOM 813 C C . GLY A 1 117 ? 22.231 0.368 -30.498 1.00 78.75 117 GLY A C 1
ATOM 814 O O . GLY A 1 117 ? 21.627 -0.089 -29.525 1.00 78.75 117 GLY A O 1
ATOM 815 N N . ALA A 1 118 ? 22.318 1.684 -30.723 1.00 82.06 118 ALA A N 1
ATOM 816 C CA . ALA A 1 118 ? 21.700 2.696 -29.864 1.00 82.06 118 ALA A CA 1
ATOM 817 C C . ALA A 1 118 ? 20.162 2.629 -29.891 1.00 82.06 118 ALA A C 1
ATOM 819 O O . ALA A 1 118 ? 19.533 2.673 -28.833 1.00 82.06 118 ALA A O 1
ATOM 820 N N . MET A 1 119 ? 19.556 2.444 -31.068 1.00 85.31 119 MET A N 1
ATOM 821 C CA . MET A 1 119 ? 18.104 2.280 -31.214 1.00 85.31 119 MET A CA 1
ATOM 822 C C . MET A 1 119 ? 17.598 1.019 -30.504 1.00 85.31 119 MET A C 1
ATOM 824 O O . MET A 1 119 ? 16.632 1.098 -29.748 1.00 85.31 119 MET A O 1
ATOM 828 N N . ARG A 1 120 ? 18.276 -0.128 -30.668 1.00 82.50 120 ARG A N 1
ATOM 829 C CA . ARG A 1 120 ? 17.920 -1.382 -29.979 1.00 82.50 120 ARG A CA 1
ATOM 830 C C . ARG A 1 120 ? 18.041 -1.254 -28.460 1.00 82.50 120 ARG A C 1
ATOM 832 O O . ARG A 1 120 ? 17.183 -1.749 -27.737 1.00 82.50 120 ARG A O 1
ATOM 839 N N . ARG A 1 121 ? 19.070 -0.553 -27.969 1.00 83.31 121 ARG A N 1
ATOM 840 C CA . ARG A 1 121 ? 19.221 -0.260 -26.536 1.00 83.31 121 ARG A CA 1
ATOM 841 C C . ARG A 1 121 ? 18.074 0.602 -26.017 1.00 83.31 121 ARG A C 1
ATOM 843 O O . ARG A 1 121 ? 17.541 0.298 -24.957 1.00 83.31 121 ARG A O 1
ATOM 850 N N . ASN A 1 122 ? 17.696 1.651 -26.746 1.00 85.62 122 ASN A N 1
ATOM 851 C CA . ASN A 1 122 ? 16.583 2.516 -26.357 1.00 85.62 122 ASN A CA 1
ATOM 852 C C . ASN A 1 122 ? 15.253 1.751 -26.330 1.00 85.62 122 ASN A C 1
ATOM 854 O O . ASN A 1 122 ? 14.445 1.940 -25.427 1.00 85.62 122 ASN A O 1
ATOM 858 N N . ASP A 1 123 ? 15.040 0.852 -27.290 1.00 86.25 123 ASP A N 1
ATOM 859 C CA . ASP A 1 123 ? 13.854 0.004 -27.303 1.00 86.25 123 ASP A CA 1
ATOM 860 C C . ASP A 1 123 ? 13.807 -0.945 -26.101 1.00 86.25 123 ASP A C 1
ATOM 862 O O . ASP A 1 123 ? 12.802 -1.010 -25.400 1.00 86.25 123 ASP A O 1
ATOM 866 N N . GLN A 1 124 ? 14.933 -1.582 -25.782 1.00 83.81 124 GLN A N 1
ATOM 867 C CA . GLN A 1 124 ? 15.052 -2.453 -24.616 1.00 83.81 124 GLN A CA 1
ATOM 868 C C . GLN A 1 124 ? 14.855 -1.698 -23.293 1.00 83.81 124 GLN A C 1
ATOM 870 O O . GLN A 1 124 ? 14.219 -2.223 -22.384 1.00 83.81 124 GLN A O 1
ATOM 875 N N . VAL A 1 125 ? 15.349 -0.459 -23.181 1.00 84.12 125 VAL A N 1
ATOM 876 C CA . VAL A 1 125 ? 15.073 0.408 -22.022 1.00 84.12 125 VAL A CA 1
ATOM 877 C C . VAL A 1 125 ? 13.575 0.689 -21.908 1.00 84.12 125 VAL A C 1
ATOM 879 O O . VAL A 1 125 ? 13.017 0.461 -20.844 1.00 84.12 125 VAL A O 1
ATOM 882 N N . ARG A 1 126 ? 12.896 1.062 -23.001 1.00 86.38 126 ARG A N 1
ATOM 883 C CA . ARG A 1 126 ? 11.441 1.306 -22.990 1.00 86.38 126 ARG A CA 1
ATOM 884 C C . ARG A 1 126 ? 10.629 0.069 -22.607 1.00 86.38 126 ARG A C 1
ATOM 886 O O . ARG A 1 126 ? 9.669 0.185 -21.851 1.00 86.38 126 ARG A O 1
ATOM 893 N N . GLN A 1 127 ? 11.012 -1.109 -23.098 1.00 85.31 127 GLN A N 1
ATOM 894 C CA . GLN A 1 127 ? 10.367 -2.370 -22.719 1.00 85.31 127 GLN A CA 1
ATOM 895 C C . GLN A 1 127 ? 10.561 -2.675 -21.226 1.00 85.31 127 GLN A C 1
ATOM 897 O O . GLN A 1 127 ? 9.607 -3.043 -20.541 1.00 85.31 127 GLN A O 1
ATOM 902 N N . ASN A 1 128 ? 11.774 -2.465 -20.705 1.00 83.88 128 ASN A N 1
ATOM 903 C CA . ASN A 1 128 ? 12.066 -2.625 -19.282 1.00 83.88 128 ASN A CA 1
ATOM 904 C C . ASN A 1 128 ? 11.292 -1.613 -18.426 1.00 83.88 128 ASN A C 1
ATOM 906 O O . ASN A 1 128 ? 10.751 -1.990 -17.390 1.00 83.88 128 ASN A O 1
ATOM 910 N N . ASP A 1 129 ? 11.198 -0.354 -18.861 1.00 85.88 129 ASP A N 1
ATOM 911 C CA . ASP A 1 129 ? 10.454 0.695 -18.162 1.00 85.88 129 ASP A CA 1
ATOM 912 C C . ASP A 1 129 ? 8.962 0.365 -18.102 1.00 85.88 129 ASP A C 1
ATOM 914 O O . ASP A 1 129 ? 8.359 0.471 -17.036 1.00 85.88 129 ASP A O 1
ATOM 918 N N . PHE A 1 130 ? 8.374 -0.101 -19.209 1.00 86.62 130 PHE A N 1
ATOM 919 C CA . PHE A 1 130 ? 6.980 -0.546 -19.242 1.00 86.62 130 PHE A CA 1
ATOM 920 C C . PHE A 1 130 ? 6.737 -1.719 -18.282 1.00 86.62 130 PHE A C 1
ATOM 922 O O . PHE A 1 130 ? 5.814 -1.668 -17.468 1.00 86.62 130 PHE A O 1
ATOM 929 N N . ALA A 1 131 ? 7.598 -2.742 -18.314 1.00 86.38 131 ALA A N 1
ATOM 930 C CA . ALA A 1 131 ? 7.502 -3.884 -17.406 1.00 86.38 131 ALA A CA 1
ATOM 931 C C . ALA A 1 131 ? 7.640 -3.462 -15.932 1.00 86.38 131 ALA A C 1
ATOM 933 O O . ALA A 1 131 ? 6.900 -3.941 -15.072 1.00 86.38 131 ALA A O 1
ATOM 934 N N . ASN A 1 132 ? 8.551 -2.531 -15.636 1.00 85.31 132 ASN A N 1
ATOM 935 C CA . ASN A 1 132 ? 8.775 -2.034 -14.283 1.00 85.31 132 ASN A CA 1
ATOM 936 C C . ASN A 1 132 ? 7.594 -1.180 -13.787 1.00 85.31 132 ASN A C 1
ATOM 938 O O . ASN A 1 132 ? 7.164 -1.333 -12.646 1.00 85.31 132 ASN A O 1
ATOM 942 N N . GLN A 1 133 ? 7.024 -0.326 -14.644 1.00 87.38 133 GLN A N 1
ATOM 943 C CA . GLN A 1 133 ? 5.822 0.457 -14.333 1.00 87.38 133 GLN A CA 1
ATOM 944 C C . GLN A 1 133 ? 4.616 -0.447 -14.068 1.00 87.38 133 GLN A C 1
ATOM 946 O O . GLN A 1 133 ? 3.926 -0.277 -13.062 1.00 87.38 133 GLN A O 1
ATOM 951 N N . GLN A 1 134 ? 4.385 -1.437 -14.932 1.00 88.62 134 GLN A N 1
ATOM 952 C CA . GLN A 1 134 ? 3.293 -2.392 -14.771 1.00 88.62 134 GLN A CA 1
ATOM 953 C C . GLN A 1 134 ? 3.441 -3.193 -13.471 1.00 88.62 134 GLN A C 1
ATOM 955 O O . GLN A 1 134 ? 2.468 -3.371 -12.736 1.00 88.62 134 GLN A O 1
ATOM 960 N N . TRP A 1 135 ? 4.659 -3.630 -13.146 1.00 83.62 135 TRP A N 1
ATOM 961 C CA . TRP A 1 135 ? 4.942 -4.317 -11.891 1.00 83.62 135 TRP A CA 1
ATOM 962 C C . TRP A 1 135 ? 4.663 -3.417 -10.681 1.00 83.62 135 TRP A C 1
ATOM 964 O O . TRP A 1 135 ? 3.992 -3.850 -9.746 1.00 83.62 135 TRP A O 1
ATOM 974 N N . GLN A 1 136 ? 5.090 -2.149 -10.693 1.00 85.69 136 GLN A N 1
ATOM 975 C CA . GLN A 1 136 ? 4.806 -1.223 -9.589 1.00 85.69 136 GLN A CA 1
ATOM 976 C C . GLN A 1 136 ? 3.300 -1.042 -9.367 1.00 85.69 136 GLN A C 1
ATOM 978 O O . GLN A 1 136 ? 2.837 -1.136 -8.231 1.00 85.69 136 GLN A O 1
ATOM 983 N N . GLN A 1 137 ? 2.525 -0.865 -10.441 1.00 87.69 137 GLN A N 1
ATOM 984 C CA . GLN A 1 137 ? 1.069 -0.718 -10.355 1.00 87.69 137 GLN A CA 1
ATOM 985 C C . GLN A 1 137 ? 0.396 -1.961 -9.760 1.00 87.69 137 GLN A C 1
ATOM 987 O O . GLN A 1 137 ? -0.461 -1.839 -8.888 1.00 87.69 137 GLN A O 1
ATOM 992 N N . GLN A 1 138 ? 0.810 -3.160 -10.181 1.00 86.94 138 GLN A N 1
ATOM 993 C CA . GLN A 1 138 ? 0.260 -4.413 -9.656 1.00 86.94 138 GLN A CA 1
ATOM 994 C C . GLN A 1 138 ? 0.573 -4.607 -8.172 1.00 86.94 138 GLN A C 1
ATOM 996 O O . GLN A 1 138 ? -0.303 -5.020 -7.413 1.00 86.94 138 GLN A O 1
ATOM 1001 N N . ASN A 1 139 ? 1.794 -4.283 -7.738 1.00 84.81 139 ASN A N 1
ATOM 1002 C CA . ASN A 1 139 ? 2.162 -4.393 -6.328 1.00 84.81 139 ASN A CA 1
ATOM 1003 C C . ASN A 1 139 ? 1.364 -3.413 -5.468 1.00 84.81 139 ASN A C 1
ATOM 1005 O O . ASN A 1 139 ? 0.824 -3.822 -4.443 1.00 84.81 139 ASN A O 1
ATOM 1009 N N . VAL A 1 140 ? 1.233 -2.152 -5.895 1.00 85.31 140 VAL A N 1
ATOM 1010 C CA . VAL A 1 140 ? 0.431 -1.151 -5.173 1.00 85.31 140 VAL A CA 1
ATOM 1011 C C . VAL A 1 140 ? -1.029 -1.596 -5.079 1.00 85.31 140 VAL A C 1
ATOM 1013 O O . VAL A 1 140 ? -1.568 -1.633 -3.976 1.00 85.31 140 VAL A O 1
ATOM 1016 N N . ALA A 1 141 ? -1.634 -2.032 -6.188 1.00 88.31 141 ALA A N 1
ATOM 1017 C CA . ALA A 1 141 ? -3.017 -2.510 -6.203 1.00 88.31 141 ALA A CA 1
ATOM 1018 C C . ALA A 1 141 ? -3.226 -3.737 -5.298 1.00 88.31 141 ALA A C 1
ATOM 1020 O O . ALA A 1 141 ? -4.207 -3.814 -4.560 1.00 88.31 141 ALA A O 1
ATOM 1021 N N . HIS A 1 142 ? -2.290 -4.689 -5.308 1.00 87.12 142 HIS A N 1
ATOM 1022 C CA . HIS A 1 142 ? -2.349 -5.864 -4.442 1.00 87.12 142 HIS A CA 1
ATOM 1023 C C . HIS A 1 142 ? -2.206 -5.490 -2.958 1.00 87.12 142 HIS A C 1
ATOM 1025 O O . HIS A 1 142 ? -2.939 -5.999 -2.106 1.00 87.12 142 HIS A O 1
ATOM 1031 N N . HIS A 1 143 ? -1.285 -4.583 -2.626 1.00 87.12 143 HIS A N 1
ATOM 1032 C CA . HIS A 1 143 ? -1.133 -4.079 -1.262 1.00 87.12 143 HIS A CA 1
ATOM 1033 C C . HIS A 1 143 ? -2.381 -3.328 -0.788 1.00 87.12 143 HIS A C 1
ATOM 1035 O O . HIS A 1 143 ? -2.830 -3.550 0.336 1.00 87.12 143 HIS A O 1
ATOM 1041 N N . GLU A 1 144 ? -2.972 -2.493 -1.640 1.00 89.12 144 GLU A N 1
ATOM 1042 C CA . GLU A 1 144 ? -4.194 -1.749 -1.339 1.00 89.12 144 GLU A CA 1
ATOM 1043 C C . GLU A 1 144 ? -5.399 -2.678 -1.143 1.00 89.12 144 GLU A C 1
ATOM 1045 O O . GLU A 1 144 ? -6.140 -2.531 -0.169 1.00 89.12 144 GLU A O 1
ATOM 1050 N N . ALA A 1 145 ? -5.555 -3.701 -1.990 1.00 91.75 145 ALA A N 1
ATOM 1051 C CA . ALA A 1 145 ? -6.616 -4.695 -1.854 1.00 91.75 145 ALA A CA 1
ATOM 1052 C C . ALA A 1 145 ? -6.545 -5.421 -0.501 1.00 91.75 145 ALA A C 1
ATOM 1054 O O . ALA A 1 145 ? -7.547 -5.478 0.219 1.00 91.75 145 ALA A O 1
ATOM 1055 N N . ASN A 1 146 ? -5.359 -5.901 -0.113 1.00 92.06 146 ASN A N 1
ATOM 1056 C CA . ASN A 1 146 ? -5.148 -6.574 1.171 1.00 92.06 146 ASN A CA 1
ATOM 1057 C C . ASN A 1 146 ? -5.349 -5.634 2.366 1.00 92.06 146 ASN A C 1
ATOM 1059 O O . ASN A 1 146 ? -5.995 -6.012 3.346 1.00 92.06 146 ASN A O 1
ATOM 1063 N N . ARG A 1 147 ? -4.877 -4.384 2.263 1.00 91.50 147 ARG A N 1
ATOM 1064 C CA . ARG A 1 147 ? -5.115 -3.352 3.280 1.00 91.50 147 ARG A CA 1
ATOM 1065 C C . ARG A 1 147 ? -6.608 -3.090 3.451 1.00 91.50 147 ARG A C 1
ATOM 1067 O O . ARG A 1 147 ? -7.093 -3.116 4.575 1.00 91.50 147 ARG A O 1
ATOM 1074 N N . SER A 1 148 ? -7.349 -2.926 2.354 1.00 92.56 148 SER A N 1
ATOM 1075 C CA . SER A 1 148 ? -8.800 -2.702 2.387 1.00 92.56 148 SER A CA 1
ATOM 1076 C C . SER A 1 148 ? -9.568 -3.888 2.983 1.00 92.56 148 SER A C 1
ATOM 1078 O O . SER A 1 148 ? -10.559 -3.705 3.686 1.00 92.56 148 SER A O 1
ATOM 1080 N N . ALA A 1 149 ? -9.121 -5.121 2.725 1.00 94.81 149 ALA A N 1
ATOM 1081 C CA . ALA A 1 149 ? -9.721 -6.314 3.309 1.00 94.81 149 ALA A CA 1
ATOM 1082 C C . ALA A 1 149 ? -9.494 -6.356 4.825 1.00 94.81 149 ALA A C 1
ATOM 1084 O O . ALA A 1 149 ? -10.430 -6.620 5.581 1.00 94.81 149 ALA A O 1
ATOM 1085 N N . TRP A 1 150 ? -8.278 -6.033 5.270 1.00 95.38 150 TRP A N 1
ATOM 1086 C CA . TRP A 1 150 ? -7.934 -5.962 6.686 1.00 95.38 150 TRP A CA 1
ATOM 1087 C C . TRP A 1 150 ? -8.691 -4.845 7.413 1.00 95.38 150 TRP A C 1
ATOM 1089 O O . TRP A 1 150 ? -9.277 -5.105 8.461 1.00 95.38 150 TRP A O 1
ATOM 1099 N N . THR A 1 151 ? -8.783 -3.636 6.847 1.00 94.12 151 THR A N 1
ATOM 1100 C CA . THR A 1 151 ? -9.534 -2.534 7.477 1.00 94.12 151 THR A CA 1
ATOM 1101 C C . THR A 1 151 ? -11.024 -2.850 7.592 1.00 94.12 151 THR A C 1
ATOM 1103 O O . THR A 1 151 ? -11.615 -2.610 8.644 1.00 94.12 151 THR A O 1
ATOM 1106 N N . ARG A 1 152 ? -11.632 -3.471 6.567 1.00 94.94 152 ARG A N 1
ATOM 1107 C CA . ARG A 1 152 ? -13.023 -3.956 6.639 1.00 94.94 152 ARG A CA 1
ATOM 1108 C C . ARG A 1 152 ? -13.216 -5.012 7.725 1.00 94.94 152 ARG A C 1
ATOM 1110 O O . ARG A 1 152 ? -14.230 -4.976 8.418 1.00 94.94 152 ARG A O 1
ATOM 1117 N N . ALA A 1 153 ? -12.262 -5.927 7.894 1.00 96.19 153 ALA A N 1
ATOM 1118 C CA . ALA A 1 153 ? -12.314 -6.923 8.960 1.00 96.19 153 ALA A CA 1
ATOM 1119 C C . ALA A 1 153 ? -12.261 -6.251 10.344 1.00 96.19 153 ALA A C 1
ATOM 1121 O O . ALA A 1 153 ? -13.136 -6.489 11.178 1.00 96.19 153 ALA A O 1
ATOM 1122 N N . VAL A 1 154 ? -11.314 -5.336 10.573 1.00 96.31 154 VAL A N 1
ATOM 1123 C CA . VAL A 1 154 ? -11.247 -4.592 11.843 1.00 96.31 154 VAL A CA 1
ATOM 1124 C C . VAL A 1 154 ? -12.552 -3.838 12.111 1.00 96.31 154 VAL A C 1
ATOM 1126 O O . VAL A 1 154 ? -13.098 -3.925 13.213 1.00 96.31 154 VAL A O 1
ATOM 1129 N N . ALA A 1 155 ? -13.094 -3.160 11.094 1.00 96.12 155 ALA A N 1
ATOM 1130 C CA . ALA A 1 155 ? -14.354 -2.435 11.197 1.00 96.12 155 ALA A CA 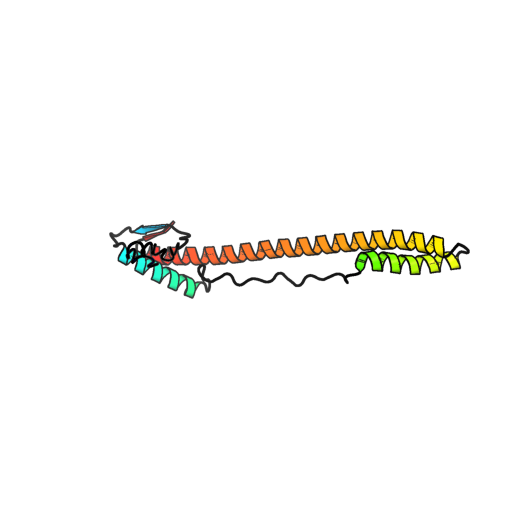1
ATOM 1131 C C . ALA A 1 155 ? -15.530 -3.348 11.564 1.00 96.12 155 ALA A C 1
ATOM 1133 O O . ALA A 1 155 ? -16.329 -2.983 12.425 1.00 96.12 155 ALA A O 1
ATOM 1134 N N . ALA A 1 156 ? -15.627 -4.537 10.961 1.00 97.19 156 ALA A N 1
ATOM 1135 C CA . ALA A 1 156 ? -16.673 -5.511 11.260 1.00 97.19 156 ALA A CA 1
ATOM 1136 C C . ALA A 1 156 ? -16.596 -6.014 12.711 1.00 97.19 156 ALA A C 1
ATOM 1138 O O . ALA A 1 156 ? -17.610 -6.028 13.410 1.00 97.19 156 ALA A O 1
ATOM 1139 N N . CYS A 1 157 ? -15.396 -6.359 13.188 1.00 97.81 157 CYS A N 1
ATOM 1140 C CA . CYS A 1 157 ? -15.181 -6.814 14.562 1.00 97.81 157 CYS A CA 1
ATOM 1141 C C . CYS A 1 157 ? -15.558 -5.737 15.588 1.00 97.81 157 CYS A C 1
ATOM 1143 O O . CYS A 1 157 ? -16.341 -5.988 16.505 1.00 97.81 157 CYS A O 1
ATOM 1145 N N . LEU A 1 158 ? -15.065 -4.512 15.395 1.00 96.88 158 LEU A N 1
ATOM 1146 C CA . LEU A 1 158 ? -15.352 -3.384 16.282 1.00 96.88 158 LEU A CA 1
ATOM 1147 C C . LEU A 1 158 ? -16.828 -2.973 16.236 1.00 96.88 158 LEU A C 1
ATOM 1149 O O . LEU A 1 158 ? -17.420 -2.670 17.271 1.00 96.88 158 LEU A O 1
ATOM 1153 N N . SER A 1 159 ? -17.455 -3.025 15.061 1.00 96.12 159 SER A N 1
ATOM 1154 C CA . SER A 1 159 ? -18.892 -2.763 14.918 1.00 96.12 159 SER A CA 1
ATOM 1155 C C . SER A 1 159 ? -19.728 -3.785 15.696 1.00 96.12 159 SER A C 1
ATOM 1157 O O . SER A 1 159 ? -20.682 -3.401 16.371 1.00 96.12 159 SER A O 1
ATOM 1159 N N . GLY A 1 160 ? -19.327 -5.064 15.698 1.00 96.38 160 GLY A N 1
ATOM 1160 C CA . GLY A 1 160 ? -19.937 -6.106 16.533 1.00 96.38 160 GLY A CA 1
ATOM 1161 C C . GLY A 1 160 ? -19.804 -5.854 18.041 1.00 96.38 160 GLY A C 1
ATOM 1162 O O . GLY A 1 160 ? -20.672 -6.263 18.806 1.00 96.38 160 GLY A O 1
ATOM 1163 N N . ARG A 1 161 ? -18.765 -5.125 18.468 1.00 96.50 161 ARG A N 1
ATOM 1164 C CA . ARG A 1 161 ? -18.537 -4.705 19.865 1.00 96.50 161 ARG A CA 1
ATOM 1165 C C . ARG A 1 161 ? -19.163 -3.349 20.219 1.00 96.50 161 ARG A C 1
ATOM 1167 O O . ARG A 1 161 ? -18.905 -2.800 21.288 1.00 96.50 161 ARG A O 1
ATOM 1174 N N . GLY A 1 162 ? -19.988 -2.788 19.334 1.00 96.62 162 GLY A N 1
ATOM 1175 C CA . GLY A 1 162 ? -20.693 -1.534 19.595 1.00 96.62 162 GLY A CA 1
ATOM 1176 C C . GLY A 1 162 ? -19.843 -0.278 19.393 1.00 96.62 162 GLY A C 1
ATOM 1177 O O . GLY A 1 162 ? -20.127 0.749 20.012 1.00 96.62 162 GLY A O 1
ATOM 1178 N N . TYR A 1 163 ? -18.817 -0.331 18.543 1.00 96.31 163 TYR A N 1
ATOM 1179 C CA . TYR A 1 163 ? -18.091 0.853 18.079 1.00 96.31 163 TYR A CA 1
ATOM 1180 C C . TYR A 1 163 ? -18.623 1.328 16.724 1.00 96.31 163 TYR A C 1
ATOM 1182 O O . TYR A 1 163 ? -19.112 0.547 15.913 1.00 96.31 163 TYR A O 1
ATOM 1190 N N . THR A 1 164 ? -18.509 2.626 16.454 1.00 94.38 164 THR A N 1
ATOM 1191 C CA . THR A 1 164 ? -18.610 3.153 15.086 1.00 94.38 164 THR A CA 1
ATOM 1192 C C . THR A 1 164 ? -17.205 3.208 14.506 1.00 94.38 164 THR A C 1
ATOM 1194 O O . THR A 1 164 ? -16.319 3.773 15.144 1.00 94.38 164 THR A O 1
ATOM 1197 N N . VAL A 1 165 ? -17.008 2.650 13.311 1.00 93.56 165 VAL A N 1
ATOM 1198 C CA . VAL A 1 165 ? -15.725 2.699 12.599 1.00 93.56 165 VAL A CA 1
ATOM 1199 C C . VAL A 1 165 ? -15.897 3.439 11.275 1.00 93.56 165 VAL A C 1
ATOM 1201 O O . VAL A 1 165 ? -16.895 3.221 10.580 1.00 93.56 165 VAL A O 1
ATOM 1204 N N . LYS A 1 166 ? -14.969 4.344 10.956 1.00 88.12 166 LYS A N 1
ATOM 1205 C CA . LYS A 1 166 ? -14.963 5.159 9.733 1.00 88.12 166 LYS A CA 1
ATOM 1206 C C . LYS A 1 166 ? -13.590 5.217 9.101 1.00 88.12 166 LYS A C 1
ATOM 1208 O O . LYS A 1 166 ? -12.615 5.256 9.878 1.00 88.12 166 LYS A O 1
#

Sequence (166 aa):
MTKKITIALGALLWLVAAGPAVTLAADFFVYPRQGQSVEQQERDTWECRAWATNTTGFDPAARPRAVTPPPIQQAPRGGALTGAAGGAGLGAGLGAITGGNAGRGAAIGAVGGGLLGAMRRNDQVRQNDFANQQWQQQNVAHHEANRSAWTRAVAACLSGRGYTVK

Foldseek 3Di:
DDDDDDDDDDDPDPPPPPPPPPPPVPPKDKAADPPQDPVRVVVLLVVLLVVLCVVLVDHPPDDDDPPDQDDQPDDPPCQLVCQLQVQLVVQLVVQVVVVHHSNVRSNVRNVVSNVVSVVVVVVSVVVRVVSRVVVVVVVVVVNVVSVVSSLVSSQVSSVVVRIHMD

pLDDT: mean 75.54, std 17.45, range [39.38, 97.81]

Secondary structure (DSSP, 8-state):
--------------------------SS-EEESS---HHHHHHHHHHHHHHHHHHHS--TTSPPP-PPPPPP-PPPTTHHHHHHHHHHHHHHHHHHHTTS-HHHHHHHHHHHHHHHHHHHHHHHHHHHHHHHHHHHHHHHHHHHHHHHHHHHHHHHHHHHTTEEE-